Protein AF-A0A658NZF2-F1 (afdb_monomer_lite)

Foldseek 3Di:
DDDPQKDAADPVRCVQQVDRIDGPVSVVVSCVVVPD

Secondary structure (DSSP, 8-state):
---TTEEEP-TTTHHHHSSSEEEHHHHHHHHHTT--

Structure (mmCIF, N/CA/C/O backbone):
data_AF-A0A658NZF2-F1
#
_entry.id   AF-A0A658NZF2-F1
#
loop_
_atom_site.group_PDB
_atom_site.id
_atom_site.type_symbol
_atom_site.label_atom_id
_atom_site.label_alt_id
_atom_site.label_comp_id
_atom_site.label_asym_id
_atom_site.label_entity_id
_atom_site.label_seq_id
_atom_site.pdbx_PDB_ins_code
_atom_site.Cartn_x
_atom_site.Cartn_y
_atom_site.Cartn_z
_atom_site.occupancy
_atom_site.B_iso_or_equiv
_atom_site.auth_seq_id
_atom_site.auth_comp_id
_atom_site.auth_asym_id
_atom_site.auth_atom_id
_atom_site.pdbx_PDB_model_num
ATOM 1 N N . SER A 1 1 ? 13.135 8.788 -14.456 1.00 63.41 1 SER A N 1
ATOM 2 C CA . SER A 1 1 ? 13.208 8.877 -12.984 1.00 63.41 1 SER A CA 1
ATOM 3 C C . SER A 1 1 ? 12.001 8.199 -12.361 1.00 63.41 1 SER A C 1
ATOM 5 O O . SER A 1 1 ? 10.891 8.659 -12.584 1.00 63.41 1 SER A O 1
ATOM 7 N N . VAL A 1 2 ? 12.184 7.085 -11.646 1.00 68.81 2 VAL A N 1
ATOM 8 C CA . VAL A 1 2 ? 11.082 6.379 -10.964 1.00 68.81 2 VAL A CA 1
ATOM 9 C C . VAL A 1 2 ? 10.821 7.062 -9.624 1.00 68.81 2 VAL A C 1
ATOM 11 O O . VAL A 1 2 ? 11.743 7.228 -8.824 1.00 68.81 2 VAL A O 1
ATOM 14 N N . ASN A 1 3 ? 9.584 7.494 -9.387 1.00 78.06 3 ASN A N 1
ATOM 15 C CA . ASN A 1 3 ? 9.208 8.170 -8.151 1.00 78.06 3 ASN A CA 1
ATOM 16 C C . ASN A 1 3 ? 9.137 7.144 -7.006 1.00 78.06 3 ASN A C 1
ATOM 18 O O . ASN A 1 3 ? 8.143 6.440 -6.852 1.00 78.06 3 ASN A O 1
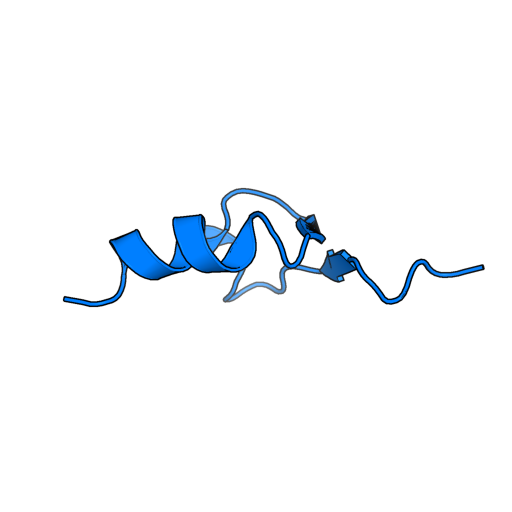ATOM 22 N N . LYS A 1 4 ? 10.211 7.042 -6.211 1.00 76.50 4 LYS A N 1
ATOM 23 C CA . LYS A 1 4 ? 10.373 6.045 -5.129 1.00 76.50 4 LYS A CA 1
ATOM 24 C C . LYS A 1 4 ? 9.398 6.215 -3.951 1.00 76.50 4 LYS A C 1
ATOM 26 O O . LYS A 1 4 ? 9.467 5.452 -2.997 1.00 76.50 4 LYS A O 1
ATOM 31 N N . ARG A 1 5 ? 8.528 7.229 -3.991 1.00 81.81 5 ARG A N 1
ATOM 32 C CA . ARG A 1 5 ? 7.484 7.485 -2.981 1.00 81.81 5 ARG A CA 1
ATOM 33 C C . ARG A 1 5 ? 6.166 6.780 -3.294 1.00 81.81 5 ARG A C 1
ATOM 35 O O . ARG A 1 5 ? 5.277 6.750 -2.445 1.00 81.81 5 ARG A O 1
ATOM 42 N N . ASN A 1 6 ? 6.052 6.239 -4.502 1.00 87.25 6 ASN A N 1
ATOM 43 C CA . ASN A 1 6 ? 4.872 5.526 -4.944 1.00 87.25 6 ASN A CA 1
ATOM 44 C C . ASN A 1 6 ? 5.088 4.028 -4.722 1.00 87.25 6 ASN A C 1
ATOM 46 O O . ASN A 1 6 ? 6.107 3.467 -5.124 1.00 87.25 6 ASN A O 1
ATOM 50 N N . ILE A 1 7 ? 4.110 3.390 -4.092 1.00 87.56 7 ILE A N 1
ATOM 51 C CA . ILE A 1 7 ? 4.057 1.949 -3.886 1.00 87.56 7 ILE A CA 1
ATOM 52 C C . ILE A 1 7 ? 3.217 1.361 -5.013 1.00 87.56 7 ILE A C 1
ATOM 54 O O . ILE A 1 7 ? 2.064 1.746 -5.207 1.00 87.56 7 ILE A O 1
ATOM 58 N N . ASN A 1 8 ? 3.786 0.417 -5.755 1.00 89.56 8 ASN A N 1
ATOM 59 C CA . ASN A 1 8 ? 3.051 -0.321 -6.776 1.00 89.56 8 ASN A CA 1
ATOM 60 C C . ASN A 1 8 ? 2.337 -1.512 -6.131 1.00 89.56 8 ASN A C 1
ATOM 62 O O . ASN A 1 8 ? 2.951 -2.277 -5.389 1.00 89.56 8 ASN A O 1
ATOM 66 N N . ALA A 1 9 ? 1.049 -1.670 -6.424 1.00 89.38 9 ALA A N 1
ATOM 67 C CA . ALA A 1 9 ? 0.238 -2.754 -5.896 1.00 89.38 9 ALA A CA 1
ATOM 68 C C . ALA A 1 9 ? 0.458 -4.032 -6.718 1.00 89.38 9 ALA A C 1
ATOM 70 O O . ALA A 1 9 ? 0.126 -4.096 -7.908 1.00 89.38 9 ALA A O 1
ATOM 71 N N . ASP A 1 10 ? 1.005 -5.058 -6.074 1.00 88.44 10 ASP A N 1
ATOM 72 C CA . ASP A 1 10 ? 1.104 -6.400 -6.641 1.00 88.44 10 ASP A CA 1
ATOM 73 C C . ASP A 1 10 ? -0.263 -7.120 -6.637 1.00 88.44 10 ASP A C 1
ATOM 75 O O . ASP A 1 10 ? -1.293 -6.556 -6.266 1.00 88.44 10 ASP A O 1
ATOM 79 N N . ALA A 1 11 ? -0.303 -8.383 -7.066 1.00 90.38 11 ALA A N 1
ATOM 80 C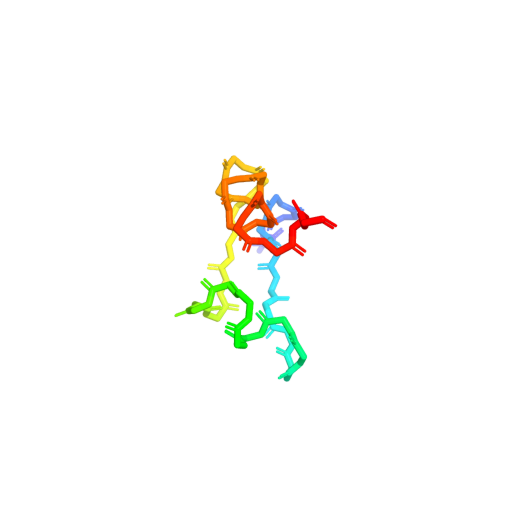 CA . ALA A 1 11 ? -1.550 -9.151 -7.123 1.00 90.38 11 ALA A CA 1
ATOM 81 C C . ALA A 1 11 ? -2.260 -9.295 -5.760 1.00 90.38 11 ALA A C 1
ATOM 83 O O . ALA A 1 11 ? -3.482 -9.414 -5.729 1.00 90.38 11 ALA A O 1
ATOM 84 N N . LYS A 1 12 ? -1.515 -9.259 -4.649 1.00 87.81 12 LYS A N 1
ATOM 85 C CA . LYS A 1 12 ? -2.051 -9.390 -3.286 1.00 87.81 12 LYS A CA 1
ATOM 86 C C . LYS A 1 12 ? -2.464 -8.041 -2.704 1.00 87.81 12 LYS A C 1
ATOM 88 O O . LYS A 1 12 ? -3.424 -7.968 -1.948 1.00 87.81 12 LYS A O 1
ATOM 93 N N . LEU A 1 13 ? -1.766 -6.974 -3.080 1.00 86.94 13 LEU A N 1
ATOM 94 C CA . LEU A 1 13 ? -2.026 -5.611 -2.632 1.00 86.94 13 LEU A CA 1
ATOM 95 C C . LEU A 1 13 ? -3.128 -4.929 -3.446 1.00 86.94 13 LEU A C 1
ATOM 97 O O . LEU A 1 13 ? -3.806 -4.056 -2.921 1.00 86.94 13 LEU A O 1
ATOM 101 N N . LYS A 1 14 ? -3.364 -5.335 -4.699 1.00 88.00 14 LYS A N 1
ATOM 102 C CA . LYS A 1 14 ? -4.475 -4.835 -5.528 1.00 88.00 14 LYS A CA 1
ATOM 103 C C . LYS A 1 14 ? -5.853 -4.929 -4.857 1.00 88.00 14 LYS A C 1
ATOM 105 O O . LYS A 1 14 ? -6.541 -3.910 -4.867 1.00 88.00 14 LYS A O 1
ATOM 110 N N . PRO A 1 15 ? -6.275 -6.068 -4.272 1.00 89.62 15 PRO A N 1
ATOM 111 C CA . PRO A 1 15 ? -7.566 -6.142 -3.587 1.00 89.62 15 PRO A CA 1
ATOM 112 C C . PRO A 1 15 ? -7.629 -5.280 -2.316 1.00 89.62 15 PRO A C 1
ATOM 114 O O . PRO A 1 15 ? -8.703 -4.807 -1.971 1.00 89.62 15 PRO A O 1
ATOM 117 N N . ILE A 1 16 ? -6.492 -5.021 -1.660 1.00 87.06 16 ILE A N 1
ATOM 118 C CA . ILE A 1 16 ? -6.416 -4.192 -0.443 1.00 87.06 16 ILE A CA 1
ATOM 119 C C . ILE A 1 16 ? -6.442 -2.698 -0.798 1.00 87.06 16 ILE A C 1
ATOM 121 O O . ILE A 1 16 ? -7.109 -1.894 -0.150 1.00 87.06 16 ILE A O 1
ATOM 125 N N . PHE A 1 17 ? -5.696 -2.308 -1.831 1.00 88.75 17 PHE A N 1
ATOM 126 C CA . PHE A 1 17 ? -5.500 -0.912 -2.212 1.00 88.75 17 PHE A CA 1
ATOM 127 C C . PHE A 1 17 ? -6.533 -0.397 -3.217 1.00 88.75 17 PHE A C 1
ATOM 129 O O . PHE A 1 17 ? -6.706 0.814 -3.338 1.00 88.75 17 PHE A O 1
ATOM 136 N N . GLY A 1 18 ? -7.187 -1.282 -3.976 1.00 87.44 18 GLY A N 1
ATOM 137 C CA . GLY A 1 18 ? -8.166 -0.927 -5.011 1.00 87.44 18 GLY A CA 1
ATOM 138 C C . GLY A 1 18 ? -7.585 -0.159 -6.208 1.00 87.44 18 GLY A C 1
ATOM 139 O O . GLY A 1 18 ? -8.325 0.237 -7.106 1.00 87.44 18 GLY A O 1
ATOM 140 N N . LYS A 1 19 ? -6.266 0.073 -6.236 1.00 87.94 19 LYS A N 1
ATOM 141 C CA . LYS A 1 19 ? -5.542 0.852 -7.251 1.00 87.94 19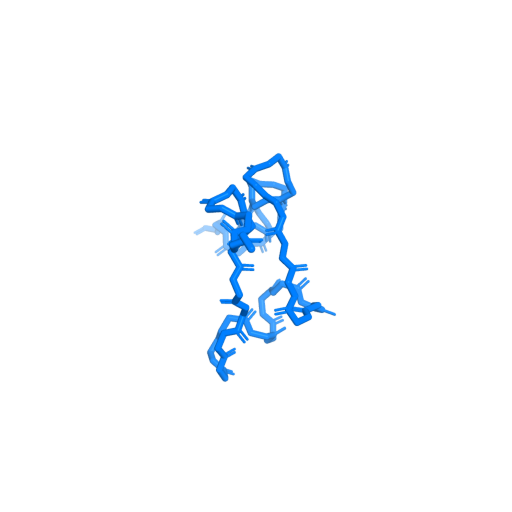 LYS A CA 1
ATOM 142 C C .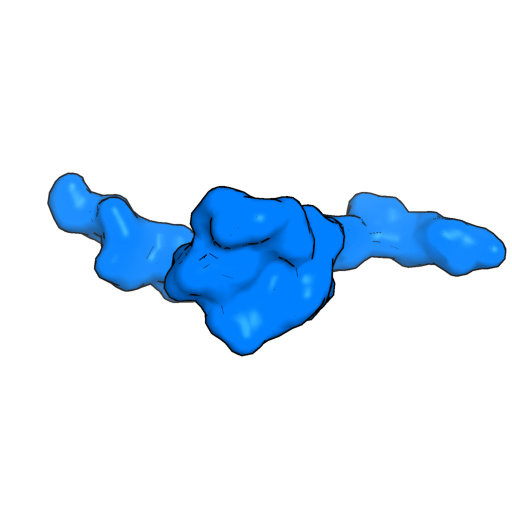 LYS A 1 19 ? -4.208 0.178 -7.567 1.00 87.94 19 LYS A C 1
ATOM 144 O O . LYS A 1 19 ? -3.627 -0.483 -6.713 1.00 87.94 19 LYS A O 1
ATOM 149 N N . ALA A 1 20 ? -3.691 0.375 -8.781 1.00 88.50 20 ALA A N 1
ATOM 150 C CA . ALA A 1 20 ? -2.405 -0.195 -9.204 1.00 88.50 20 ALA A CA 1
ATOM 151 C C . ALA A 1 20 ? -1.184 0.487 -8.559 1.00 88.50 20 ALA A C 1
ATOM 153 O O . ALA A 1 20 ? -0.105 -0.100 -8.504 1.00 88.50 20 ALA A O 1
ATOM 154 N N . GLN A 1 21 ? -1.345 1.718 -8.075 1.00 88.69 21 GLN A N 1
ATOM 155 C CA . GLN A 1 21 ? -0.302 2.484 -7.411 1.00 88.69 21 GLN A CA 1
ATOM 156 C C . GLN A 1 21 ? -0.932 3.354 -6.324 1.00 88.69 21 GLN A C 1
ATOM 158 O O . GLN A 1 21 ? -1.986 3.952 -6.543 1.00 88.69 21 GLN A O 1
ATOM 163 N N . VAL A 1 22 ? -0.283 3.413 -5.167 1.00 89.00 22 VAL A N 1
ATOM 164 C CA . VAL A 1 22 ? -0.698 4.224 -4.019 1.00 89.00 22 VAL A CA 1
ATOM 165 C C . VAL A 1 22 ? 0.486 4.996 -3.461 1.00 89.00 22 VAL A C 1
ATOM 167 O O . VAL A 1 22 ? 1.645 4.627 -3.657 1.00 89.00 22 VAL A O 1
ATOM 170 N N . THR A 1 23 ? 0.204 6.084 -2.759 1.00 89.62 23 THR A N 1
ATOM 171 C CA . THR A 1 23 ? 1.220 6.851 -2.030 1.00 89.62 23 THR A CA 1
ATOM 172 C C . THR A 1 23 ? 1.274 6.445 -0.555 1.00 89.62 23 THR A C 1
ATOM 174 O O . THR A 1 23 ? 0.315 5.893 -0.012 1.00 89.62 23 THR A O 1
ATOM 177 N N . MET A 1 24 ? 2.373 6.776 0.132 1.00 83.25 24 MET A N 1
ATOM 178 C CA . MET A 1 24 ? 2.510 6.556 1.583 1.00 83.25 24 MET A CA 1
ATOM 179 C C . MET A 1 24 ? 1.398 7.228 2.408 1.00 83.25 24 MET A C 1
ATOM 181 O O . MET A 1 24 ? 1.049 6.730 3.472 1.00 83.25 24 MET A O 1
ATOM 185 N N . PHE A 1 25 ? 0.816 8.330 1.919 1.00 85.31 25 PHE A N 1
ATOM 186 C CA . PHE A 1 25 ? -0.293 9.020 2.588 1.00 85.31 25 PHE A CA 1
ATOM 187 C C . PHE A 1 25 ? -1.625 8.267 2.467 1.00 85.31 25 PHE A C 1
ATOM 189 O O . PHE A 1 25 ? -2.454 8.324 3.371 1.00 85.31 25 PHE A O 1
ATOM 196 N N . GLU A 1 26 ? -1.838 7.546 1.364 1.00 87.44 26 GLU A N 1
ATOM 197 C CA . GLU A 1 26 ? -3.044 6.737 1.152 1.00 87.44 26 GLU A CA 1
ATOM 198 C C . GLU A 1 26 ? -2.946 5.366 1.837 1.00 87.44 26 GLU A C 1
ATOM 200 O O . GLU A 1 26 ? -3.968 4.814 2.250 1.00 87.44 26 GLU A O 1
ATOM 205 N N . MET A 1 27 ? -1.727 4.831 1.993 1.00 86.62 27 MET A N 1
ATOM 206 C CA . MET A 1 27 ? -1.467 3.495 2.539 1.00 86.62 27 MET A CA 1
ATOM 207 C C . MET A 1 27 ? -2.107 3.292 3.918 1.00 86.62 27 MET A C 1
ATOM 209 O O . MET A 1 27 ? -2.810 2.306 4.132 1.00 86.62 27 MET A O 1
ATOM 213 N N . THR A 1 28 ? -1.934 4.240 4.839 1.00 85.38 28 THR A N 1
ATOM 214 C CA . THR A 1 28 ? -2.440 4.128 6.216 1.00 85.38 28 THR A CA 1
ATOM 215 C C . THR A 1 28 ? -3.965 4.031 6.262 1.00 85.38 28 THR A C 1
ATOM 217 O O . THR A 1 28 ? -4.518 3.224 7.005 1.00 85.38 28 THR A O 1
ATOM 220 N N . LYS A 1 29 ? -4.659 4.808 5.418 1.00 86.81 29 LYS A N 1
ATOM 221 C CA . LYS A 1 29 ? -6.127 4.814 5.350 1.00 86.81 29 LYS A CA 1
ATOM 222 C C . LYS A 1 29 ? -6.680 3.508 4.778 1.00 86.81 29 LYS A C 1
ATOM 224 O O . LYS A 1 29 ? -7.682 3.005 5.272 1.00 86.81 29 LYS A O 1
ATOM 229 N N . LEU A 1 30 ? -6.036 2.964 3.747 1.00 86.81 30 LEU A N 1
ATOM 230 C CA . LEU A 1 30 ? -6.487 1.739 3.077 1.00 86.81 30 LEU A CA 1
ATOM 231 C C . LEU A 1 30 ? -6.279 0.495 3.956 1.00 86.81 30 LEU A C 1
ATOM 233 O O . 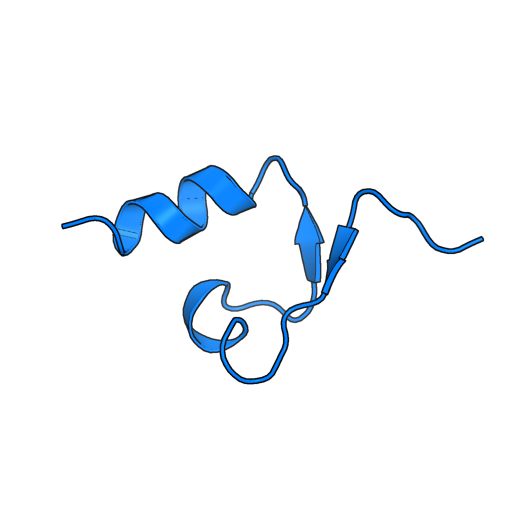LEU A 1 30 ? -7.124 -0.399 3.981 1.00 86.81 30 LEU A O 1
ATOM 237 N N . ILE A 1 31 ? -5.187 0.459 4.724 1.00 84.81 31 ILE A N 1
ATOM 238 C CA . ILE A 1 31 ? -4.878 -0.658 5.627 1.00 84.81 31 ILE A CA 1
ATOM 239 C C . ILE A 1 31 ? -5.739 -0.612 6.896 1.00 84.81 31 ILE A C 1
ATOM 241 O O . ILE A 1 31 ? -6.106 -1.667 7.403 1.00 84.81 31 ILE A O 1
ATOM 245 N N . SER A 1 32 ? -6.139 0.573 7.373 1.00 86.81 32 SER A N 1
ATOM 246 C CA . SER A 1 32 ? -7.020 0.710 8.546 1.00 86.81 32 SER A CA 1
ATOM 247 C C . SER A 1 32 ? -8.318 -0.098 8.437 1.00 86.81 32 SER A C 1
ATOM 249 O O . SER A 1 32 ? -8.827 -0.552 9.452 1.00 86.81 32 SER A O 1
ATOM 251 N N . ASN A 1 33 ? -8.842 -0.307 7.226 1.00 84.00 33 ASN A N 1
ATOM 252 C CA . ASN A 1 33 ? -10.057 -1.098 7.002 1.00 84.00 33 ASN A CA 1
ATOM 253 C C . ASN A 1 33 ? -9.843 -2.618 7.148 1.00 84.00 33 ASN A C 1
ATOM 255 O O . ASN A 1 33 ? -10.809 -3.371 7.126 1.00 84.00 33 ASN A O 1
ATOM 259 N N . HIS A 1 34 ? -8.590 -3.065 7.252 1.00 83.81 34 HIS A N 1
ATOM 260 C CA . HIS A 1 34 ? -8.187 -4.474 7.299 1.00 83.81 34 HIS A CA 1
ATOM 261 C C . HIS A 1 34 ? -7.5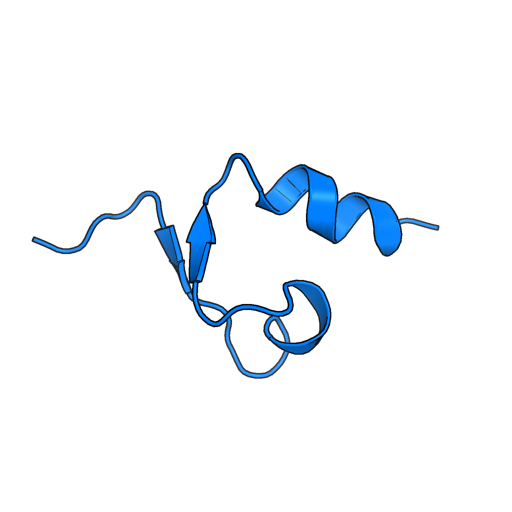48 -4.870 8.645 1.00 83.81 34 HIS A C 1
ATOM 263 O O . HIS A 1 34 ? -7.288 -6.048 8.872 1.00 83.81 34 HIS A O 1
ATOM 269 N N . LEU A 1 35 ? -7.281 -3.898 9.527 1.00 81.69 35 LEU A N 1
ATOM 270 C CA . LEU A 1 35 ? -6.804 -4.095 10.899 1.00 81.69 35 LEU A CA 1
ATOM 271 C C . LEU A 1 35 ? -8.027 -4.194 11.824 1.00 81.69 35 LEU A C 1
ATOM 273 O O . LEU A 1 35 ? -8.471 -3.188 12.372 1.00 81.69 35 LEU A O 1
ATOM 277 N N . SER A 1 36 ? -8.619 -5.384 11.916 1.00 72.44 36 SER A N 1
ATOM 278 C CA . SER A 1 36 ? -9.620 -5.735 12.939 1.00 72.44 36 SER A CA 1
ATOM 279 C C . SER A 1 36 ? -8.969 -6.500 14.081 1.00 72.44 36 SER A C 1
ATOM 281 O O . SER A 1 36 ? -8.012 -7.255 13.791 1.00 72.44 36 SER A O 1
#

Sequence (36 aa):
SVNKRNINADAKLKPIFGKAQVTMFEMTKLISNHLS

Radius of gyration: 10.13 Å; chains: 1; bounding box: 23×18×26 Å

pLDDT: mean 84.88, std 5.97, range [63.41, 90.38]